Protein AF-A0A2W6UHG2-F1 (afdb_monomer_lite)

pLDDT: mean 90.07, std 8.59, range [51.41, 95.94]

Structure (mmCIF, N/CA/C/O backbone):
data_AF-A0A2W6UHG2-F1
#
_entry.id   AF-A0A2W6UHG2-F1
#
loop_
_atom_site.group_PDB
_atom_site.id
_atom_site.type_symbol
_atom_site.label_atom_id
_atom_site.label_alt_id
_atom_site.label_comp_id
_atom_site.label_asym_id
_atom_site.label_entity_id
_atom_site.label_seq_id
_atom_site.pdbx_PDB_ins_code
_atom_site.Cartn_x
_atom_site.Cartn_y
_atom_site.Cartn_z
_atom_site.occupancy
_atom_site.B_iso_or_equiv
_atom_site.auth_seq_id
_atom_site.auth_comp_id
_atom_site.auth_asym_id
_atom_site.auth_atom_id
_atom_site.pdbx_PDB_model_num
ATOM 1 N N . MET A 1 1 ? 16.115 0.154 13.849 1.00 51.41 1 MET A N 1
ATOM 2 C CA . MET A 1 1 ? 15.732 0.032 12.429 1.00 51.41 1 MET A CA 1
ATOM 3 C C . MET A 1 1 ? 14.687 -1.058 12.424 1.00 51.41 1 MET A C 1
ATOM 5 O O . MET A 1 1 ? 15.036 -2.190 12.732 1.00 51.41 1 MET A O 1
ATOM 9 N N . ASP A 1 2 ? 13.421 -0.688 12.280 1.00 67.88 2 ASP A N 1
ATOM 10 C CA . ASP A 1 2 ? 12.309 -1.583 12.602 1.00 67.88 2 ASP A CA 1
ATOM 11 C C . ASP A 1 2 ? 12.140 -2.620 11.491 1.00 67.88 2 ASP A C 1
ATOM 13 O O . ASP A 1 2 ? 11.705 -2.315 10.382 1.00 67.88 2 ASP A O 1
ATOM 17 N N . THR A 1 3 ? 12.565 -3.852 11.773 1.00 84.88 3 THR A N 1
ATOM 18 C CA . THR A 1 3 ? 12.583 -4.958 10.807 1.00 84.88 3 THR A CA 1
ATOM 19 C C . THR A 1 3 ? 11.198 -5.224 10.217 1.00 84.88 3 THR A C 1
ATOM 21 O O . THR A 1 3 ? 11.089 -5.520 9.032 1.00 84.88 3 THR A O 1
ATOM 24 N N . GLU A 1 4 ? 10.139 -5.069 11.013 1.00 89.19 4 GLU A N 1
ATOM 25 C CA . GLU A 1 4 ? 8.756 -5.297 10.580 1.00 89.19 4 GLU A CA 1
ATOM 26 C C . GLU A 1 4 ? 8.283 -4.265 9.552 1.00 89.19 4 GLU A C 1
ATOM 28 O O . GLU A 1 4 ? 7.710 -4.639 8.532 1.00 89.19 4 GLU A O 1
ATOM 33 N N . GLU A 1 5 ? 8.596 -2.984 9.746 1.00 92.50 5 GLU A N 1
ATOM 34 C CA . GLU A 1 5 ? 8.232 -1.926 8.797 1.00 92.50 5 GLU A CA 1
ATOM 35 C C . GLU A 1 5 ? 8.906 -2.135 7.431 1.00 92.50 5 GLU A C 1
ATOM 37 O O . GLU A 1 5 ? 8.297 -1.926 6.377 1.00 92.50 5 GLU A O 1
ATOM 42 N N . ASN A 1 6 ? 10.149 -2.628 7.434 1.00 93.06 6 ASN A N 1
ATOM 43 C CA . ASN A 1 6 ? 10.841 -3.020 6.209 1.00 93.06 6 ASN A CA 1
ATOM 44 C C . ASN A 1 6 ? 10.171 -4.229 5.538 1.00 93.06 6 ASN A C 1
ATOM 46 O O . ASN A 1 6 ? 10.023 -4.232 4.317 1.00 93.06 6 ASN A O 1
ATOM 50 N N . LEU A 1 7 ? 9.731 -5.231 6.307 1.00 94.06 7 LEU A N 1
ATOM 51 C CA . LEU A 1 7 ? 9.014 -6.393 5.771 1.00 94.06 7 LEU A CA 1
ATOM 52 C C . LEU A 1 7 ? 7.677 -5.989 5.141 1.00 94.06 7 LEU A C 1
ATOM 54 O O . LEU A 1 7 ? 7.401 -6.394 4.013 1.00 94.06 7 LEU A O 1
ATOM 58 N N . PHE A 1 8 ? 6.886 -5.137 5.802 1.00 94.69 8 PHE A N 1
ATOM 59 C CA . PHE A 1 8 ? 5.655 -4.599 5.216 1.00 94.69 8 PHE A CA 1
ATOM 60 C C . PHE A 1 8 ? 5.940 -3.752 3.975 1.00 94.69 8 PHE A C 1
ATOM 62 O O . PHE A 1 8 ? 5.210 -3.836 2.989 1.00 94.69 8 PHE A O 1
ATOM 69 N N . SER A 1 9 ? 7.025 -2.975 3.982 1.00 94.38 9 SER A N 1
ATOM 70 C CA . SER A 1 9 ? 7.430 -2.186 2.817 1.00 94.38 9 SER A CA 1
ATOM 71 C C . SER A 1 9 ? 7.779 -3.061 1.615 1.00 94.38 9 SER A C 1
ATOM 73 O O . SER A 1 9 ? 7.404 -2.725 0.491 1.00 94.38 9 SER A O 1
ATOM 75 N N . ILE A 1 10 ? 8.467 -4.183 1.844 1.00 93.56 10 ILE A N 1
ATOM 76 C CA . ILE A 1 10 ? 8.768 -5.179 0.809 1.00 93.56 10 ILE A CA 1
ATOM 77 C C . ILE A 1 10 ? 7.468 -5.825 0.327 1.00 93.56 10 ILE A C 1
ATOM 79 O O . ILE A 1 10 ? 7.186 -5.785 -0.865 1.00 93.56 10 ILE A O 1
ATOM 83 N N . ALA A 1 11 ? 6.635 -6.331 1.238 1.00 93.38 11 ALA A N 1
ATOM 84 C CA . ALA A 1 11 ? 5.384 -7.001 0.889 1.00 93.38 11 ALA A CA 1
ATOM 85 C C . ALA A 1 11 ? 4.453 -6.109 0.049 1.00 93.38 11 ALA A C 1
ATOM 87 O O . ALA A 1 11 ? 3.889 -6.566 -0.940 1.00 93.38 11 ALA A O 1
ATOM 88 N N . LEU A 1 12 ? 4.342 -4.819 0.389 1.00 94.19 12 LEU A N 1
ATOM 89 C CA . LEU A 1 12 ? 3.565 -3.863 -0.400 1.00 94.19 12 LEU A CA 1
ATOM 90 C C . LEU A 1 12 ? 4.131 -3.668 -1.806 1.00 94.19 12 LEU A C 1
ATOM 92 O O . LEU A 1 12 ? 3.353 -3.532 -2.738 1.00 94.19 12 LEU A O 1
ATOM 96 N N . ARG A 1 13 ? 5.454 -3.634 -1.981 1.00 92.75 13 ARG A N 1
ATOM 97 C CA . ARG A 1 13 ? 6.086 -3.445 -3.299 1.00 92.75 13 ARG A CA 1
ATOM 98 C C . ARG A 1 13 ? 6.009 -4.687 -4.190 1.00 92.75 13 ARG A C 1
ATOM 100 O O . ARG A 1 13 ? 6.075 -4.546 -5.405 1.00 92.75 13 ARG A O 1
ATOM 107 N N . GLU A 1 14 ? 5.837 -5.868 -3.602 1.00 91.88 14 GLU A N 1
ATOM 108 C CA . GLU A 1 14 ? 5.615 -7.120 -4.338 1.00 91.88 14 GLU A CA 1
ATOM 109 C C . GLU A 1 14 ? 4.170 -7.259 -4.857 1.00 91.88 14 GLU A C 1
ATOM 111 O O . GLU A 1 14 ? 3.906 -8.047 -5.768 1.00 91.88 14 GLU A O 1
ATOM 116 N N . CYS A 1 15 ? 3.210 -6.483 -4.335 1.00 91.31 15 CYS A N 1
ATOM 117 C CA . CYS A 1 15 ? 1.856 -6.449 -4.888 1.00 91.31 15 CYS A CA 1
ATOM 118 C C . CYS A 1 15 ? 1.883 -5.929 -6.337 1.00 91.31 15 CYS A C 1
ATOM 120 O O . CYS A 1 15 ? 2.402 -4.846 -6.618 1.00 91.31 15 CYS A O 1
ATOM 122 N N . SER A 1 16 ? 1.223 -6.638 -7.260 1.00 87.50 16 SER A N 1
ATOM 123 C CA . SER A 1 16 ? 1.383 -6.443 -8.716 1.00 87.50 16 SER A CA 1
ATOM 124 C C . SER A 1 16 ? 1.039 -5.036 -9.225 1.00 87.50 16 SER A C 1
ATOM 126 O O . SER A 1 16 ? 1.462 -4.635 -10.306 1.00 87.50 16 SER A O 1
ATOM 128 N N . ASN A 1 17 ? 0.258 -4.272 -8.461 1.00 89.44 17 ASN A N 1
ATOM 129 C CA . ASN A 1 17 ? -0.214 -2.939 -8.834 1.00 89.44 17 ASN A CA 1
ATOM 130 C C . ASN A 1 17 ? 0.350 -1.815 -7.941 1.00 89.44 17 ASN A C 1
ATOM 132 O O . ASN A 1 17 ? -0.130 -0.674 -7.996 1.00 89.44 17 ASN A O 1
ATOM 136 N N . ILE A 1 18 ? 1.368 -2.107 -7.125 1.00 93.12 18 I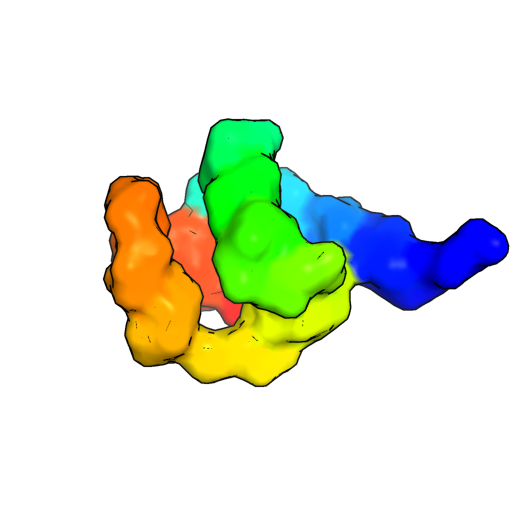LE A N 1
ATOM 137 C CA . ILE A 1 18 ? 1.986 -1.156 -6.195 1.00 93.12 18 ILE A CA 1
ATOM 138 C C . ILE A 1 18 ? 3.442 -0.903 -6.597 1.00 93.12 18 ILE A C 1
ATOM 140 O O . ILE A 1 18 ? 4.383 -1.477 -6.067 1.00 93.12 18 ILE A O 1
ATOM 144 N N . GLY A 1 19 ? 3.628 0.033 -7.528 1.00 90.38 19 GLY A N 1
ATOM 145 C CA . GLY A 1 19 ? 4.935 0.650 -7.766 1.00 90.38 19 GLY A CA 1
ATOM 146 C C . GLY A 1 19 ? 5.228 1.793 -6.786 1.00 90.38 19 GLY A C 1
ATOM 147 O O . GLY A 1 19 ? 4.373 2.183 -5.986 1.00 90.38 19 GLY A O 1
ATOM 148 N N . ASP A 1 20 ? 6.405 2.411 -6.917 1.00 92.12 20 ASP A N 1
ATOM 149 C CA . ASP A 1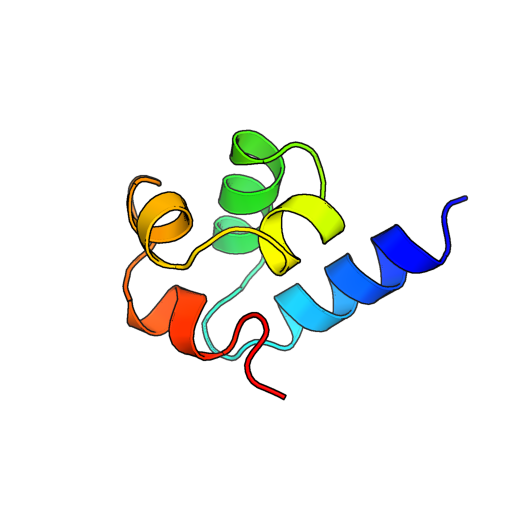 20 ? 6.888 3.475 -6.018 1.00 92.12 20 ASP A CA 1
ATOM 150 C C . ASP A 1 20 ? 5.903 4.637 -5.822 1.00 92.12 20 ASP A C 1
ATOM 152 O O . ASP A 1 20 ? 5.766 5.157 -4.716 1.00 92.12 20 ASP A O 1
ATOM 156 N N . ILE A 1 21 ? 5.180 5.038 -6.873 1.00 93.75 21 ILE A N 1
ATOM 157 C CA . ILE A 1 21 ? 4.205 6.137 -6.797 1.00 93.75 21 ILE A CA 1
ATOM 158 C C . ILE A 1 21 ? 3.033 5.765 -5.882 1.00 93.75 21 ILE A C 1
ATOM 160 O O . ILE A 1 21 ? 2.643 6.555 -5.020 1.00 93.75 21 ILE A O 1
ATOM 164 N N . ASN A 1 22 ? 2.460 4.573 -6.065 1.00 94.19 22 ASN A N 1
ATOM 165 C CA . ASN A 1 22 ? 1.337 4.114 -5.250 1.00 94.19 22 ASN A CA 1
ATOM 166 C C . ASN A 1 22 ? 1.794 3.839 -3.820 1.00 94.19 22 ASN A C 1
ATOM 168 O O . ASN A 1 22 ? 1.126 4.272 -2.885 1.00 94.19 22 ASN A O 1
ATOM 172 N N . PHE A 1 23 ? 2.971 3.231 -3.657 1.00 95.19 23 PHE A N 1
ATOM 173 C CA . PHE A 1 23 ? 3.607 3.044 -2.359 1.00 95.19 23 PHE A CA 1
ATOM 174 C C . PHE A 1 23 ? 3.741 4.374 -1.605 1.00 95.19 23 PHE A C 1
ATOM 176 O O . PHE A 1 23 ? 3.224 4.518 -0.503 1.00 95.19 23 PHE A O 1
ATOM 183 N N . GLN A 1 24 ? 4.331 5.399 -2.225 1.00 95.19 24 GLN A N 1
ATOM 184 C CA . GLN A 1 24 ? 4.488 6.719 -1.605 1.00 95.19 24 GLN A CA 1
ATOM 185 C C . GLN A 1 24 ? 3.153 7.363 -1.220 1.00 95.19 24 GLN A C 1
ATOM 187 O O . GLN A 1 24 ? 3.050 7.966 -0.155 1.00 95.19 24 GLN A O 1
ATOM 192 N N . LYS A 1 25 ? 2.112 7.234 -2.050 1.00 95.25 25 LYS A N 1
ATOM 193 C CA . LYS A 1 25 ? 0.770 7.730 -1.702 1.00 95.25 25 LYS A CA 1
ATOM 194 C C . LYS A 1 25 ? 0.198 7.024 -0.472 1.00 95.25 25 LYS A C 1
ATOM 196 O O . LYS A 1 25 ? -0.368 7.691 0.388 1.00 95.25 25 LYS A O 1
ATOM 201 N N . LEU A 1 26 ? 0.359 5.705 -0.394 1.00 95.00 26 LEU A N 1
ATOM 202 C CA . LEU A 1 26 ? -0.113 4.884 0.719 1.00 95.00 26 LEU A CA 1
ATOM 203 C C . LEU A 1 26 ? 0.613 5.256 2.018 1.00 95.00 26 LEU A C 1
ATOM 205 O O . LEU A 1 26 ? -0.041 5.587 3.004 1.00 95.00 26 LEU A O 1
ATOM 209 N N . ILE A 1 27 ? 1.948 5.320 1.992 1.00 95.94 27 ILE A N 1
ATOM 210 C CA . ILE A 1 27 ? 2.758 5.711 3.156 1.00 95.94 27 ILE A CA 1
ATOM 211 C C . ILE A 1 27 ? 2.433 7.137 3.608 1.00 95.94 27 ILE A C 1
ATOM 213 O O . ILE A 1 27 ? 2.268 7.380 4.798 1.00 95.94 27 ILE A O 1
ATOM 217 N N . ARG A 1 28 ? 2.253 8.087 2.682 1.00 95.50 28 ARG A N 1
ATOM 218 C CA . ARG A 1 28 ? 1.856 9.463 3.036 1.00 95.50 28 ARG A CA 1
ATOM 219 C C . ARG A 1 28 ? 0.473 9.546 3.680 1.00 95.50 28 ARG A C 1
ATOM 221 O O . ARG A 1 28 ? 0.249 10.442 4.484 1.00 95.50 28 ARG A O 1
ATOM 228 N N . ALA A 1 29 ? -0.448 8.658 3.312 1.00 95.56 29 ALA A N 1
ATOM 229 C CA . ALA A 1 29 ? -1.808 8.655 3.842 1.00 95.56 29 ALA A CA 1
ATOM 230 C C . ALA A 1 29 ? -1.927 7.931 5.194 1.00 95.56 29 ALA A C 1
ATOM 232 O O . ALA A 1 29 ? -2.709 8.356 6.039 1.00 95.56 29 ALA A O 1
ATOM 233 N N . PHE A 1 30 ? -1.163 6.855 5.401 1.00 94.81 30 PHE A N 1
ATOM 234 C CA . PHE A 1 30 ? -1.291 5.965 6.565 1.00 94.81 30 PHE A CA 1
ATOM 235 C C . PHE A 1 30 ? -0.104 6.032 7.542 1.00 94.81 30 PHE A C 1
ATOM 237 O O . PHE A 1 30 ? -0.167 5.461 8.630 1.00 94.81 30 PHE A O 1
ATOM 244 N N . GLY A 1 31 ? 0.971 6.735 7.184 1.00 94.94 31 GLY A N 1
ATOM 245 C CA . GLY A 1 31 ? 2.150 6.983 8.018 1.00 94.94 31 GLY A CA 1
ATOM 246 C C . GLY A 1 31 ? 3.196 5.866 8.006 1.00 94.94 31 GLY A C 1
ATOM 247 O O . GLY A 1 31 ? 4.382 6.170 8.083 1.00 94.94 31 GLY A O 1
ATOM 248 N N . SER A 1 32 ? 2.780 4.605 7.871 1.00 95.19 32 SER A N 1
ATOM 249 C CA . SER A 1 32 ? 3.670 3.437 7.845 1.00 95.19 32 SER A CA 1
ATOM 250 C C . SER A 1 32 ? 3.140 2.331 6.930 1.00 95.19 32 SER A C 1
ATOM 252 O O . SER A 1 32 ? 1.941 2.263 6.644 1.00 95.19 32 SER A O 1
ATOM 254 N N . ALA A 1 33 ? 4.029 1.459 6.465 1.00 95.31 33 ALA A N 1
ATOM 255 C CA . ALA A 1 33 ? 3.717 0.285 5.662 1.00 95.31 33 ALA A CA 1
ATOM 256 C C . ALA A 1 33 ? 2.868 -0.715 6.453 1.00 95.31 33 ALA A C 1
ATOM 258 O O . ALA A 1 33 ? 1.912 -1.268 5.910 1.00 95.31 33 ALA A O 1
ATOM 259 N N . GLU A 1 34 ? 3.150 -0.887 7.746 1.00 95.25 34 GLU A N 1
ATOM 260 C CA . GLU A 1 34 ? 2.315 -1.690 8.643 1.00 95.25 34 GLU A CA 1
ATOM 261 C C . GLU A 1 34 ? 0.862 -1.186 8.686 1.00 95.25 34 GLU A C 1
ATOM 263 O O . GLU A 1 34 ? -0.080 -1.972 8.553 1.00 95.25 34 GLU A O 1
ATOM 268 N N . ASN A 1 35 ? 0.659 0.130 8.821 1.00 95.69 35 ASN A N 1
ATOM 269 C CA . ASN A 1 35 ? -0.681 0.714 8.862 1.00 95.69 35 ASN A CA 1
ATOM 270 C C . ASN A 1 35 ? -1.419 0.525 7.538 1.00 95.69 35 ASN A C 1
ATOM 272 O O . ASN A 1 35 ? -2.617 0.251 7.549 1.00 95.69 35 ASN A O 1
ATOM 276 N N . VAL A 1 36 ? -0.719 0.639 6.405 1.00 95.44 36 VAL A N 1
ATOM 277 C CA . VAL A 1 36 ? -1.287 0.347 5.080 1.00 95.44 36 VAL A CA 1
ATOM 278 C C . VAL A 1 36 ? -1.725 -1.112 4.996 1.00 95.44 36 VAL A C 1
ATOM 280 O O . VAL A 1 36 ? -2.826 -1.389 4.529 1.00 95.44 36 VAL A O 1
ATOM 283 N N . TRP A 1 37 ? -0.888 -2.038 5.469 1.00 94.19 37 TRP A N 1
ATOM 284 C CA . TRP A 1 37 ? -1.171 -3.471 5.433 1.00 94.19 37 TRP A CA 1
ATOM 285 C C . TRP A 1 37 ? -2.384 -3.855 6.285 1.00 94.19 37 TRP A C 1
ATOM 287 O O . TRP A 1 37 ? -3.187 -4.700 5.897 1.00 94.19 37 TRP A O 1
ATOM 297 N N . LYS A 1 38 ? -2.539 -3.212 7.446 1.00 92.94 38 LYS A N 1
ATOM 298 C CA . LYS A 1 38 ? -3.652 -3.443 8.379 1.00 92.94 38 LYS A CA 1
ATOM 299 C C . LYS A 1 38 ? -4.909 -2.635 8.040 1.00 92.94 38 LYS A C 1
ATOM 301 O O . LYS A 1 38 ? -5.964 -2.866 8.637 1.00 92.94 38 LYS A O 1
ATOM 306 N N . AL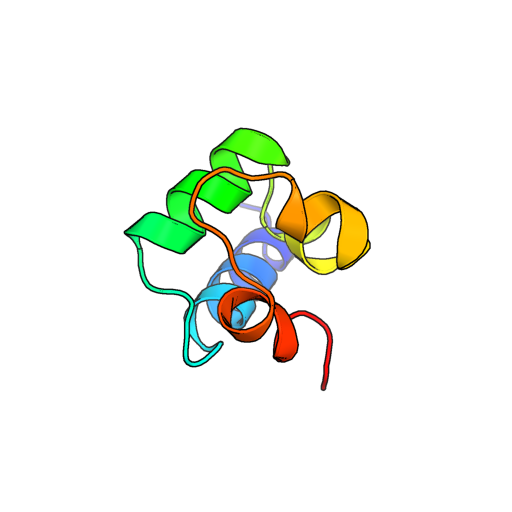A A 1 39 ? -4.823 -1.676 7.120 1.00 93.62 39 ALA A N 1
ATOM 307 C CA . ALA A 1 39 ? -5.942 -0.812 6.780 1.00 93.62 39 ALA A CA 1
ATOM 308 C C . ALA A 1 39 ? -7.044 -1.579 6.025 1.00 93.62 39 ALA A C 1
ATOM 310 O O . ALA A 1 39 ? -6.766 -2.342 5.099 1.00 93.62 39 ALA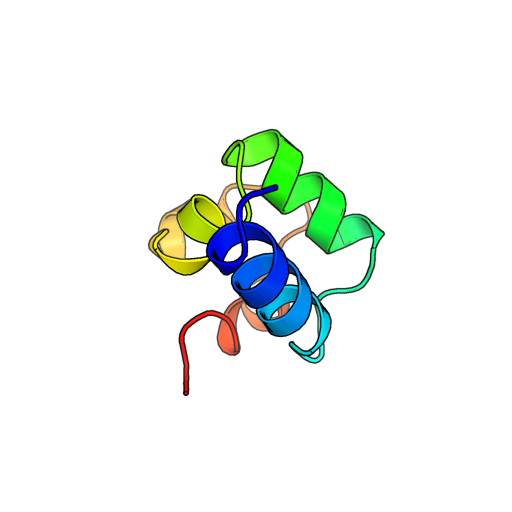 A O 1
ATOM 311 N N . PRO A 1 40 ? -8.329 -1.323 6.326 1.00 91.81 40 PRO A N 1
ATOM 312 C CA . PRO A 1 40 ? -9.426 -1.868 5.538 1.00 91.81 40 PRO A CA 1
ATOM 313 C C . PRO A 1 40 ? -9.367 -1.390 4.081 1.00 91.81 40 PRO A C 1
ATOM 315 O O . PRO A 1 40 ? -9.189 -0.198 3.821 1.00 91.81 40 PRO A O 1
ATOM 318 N N . SER A 1 41 ? -9.672 -2.266 3.119 1.00 89.94 41 SER A N 1
ATOM 319 C CA . SER A 1 41 ? -9.667 -1.930 1.682 1.00 89.94 41 SER A CA 1
ATOM 320 C C . SER A 1 41 ? -10.561 -0.737 1.314 1.00 89.94 41 SER A C 1
ATOM 322 O O . SER A 1 41 ? -10.323 -0.053 0.319 1.00 89.94 41 SER A O 1
ATOM 324 N N . LYS A 1 42 ? -11.602 -0.461 2.112 1.00 90.94 42 LYS A N 1
ATOM 325 C CA . LYS A 1 42 ? -12.463 0.724 1.956 1.00 90.94 42 LYS A CA 1
ATOM 326 C C . LYS A 1 42 ? -11.735 2.042 2.247 1.00 90.94 42 LYS A C 1
ATOM 328 O O . LYS A 1 42 ? -12.046 3.042 1.615 1.00 90.94 42 LYS A O 1
ATOM 333 N N . GLU A 1 43 ? -10.794 2.049 3.190 1.00 93.25 43 GLU A N 1
ATOM 3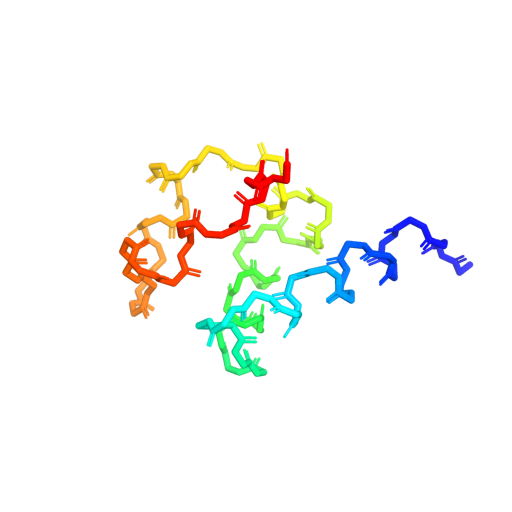34 C CA . GLU A 1 43 ? -10.026 3.241 3.562 1.00 93.25 43 GLU A CA 1
ATOM 335 C C . GLU A 1 43 ? -8.932 3.499 2.529 1.00 93.25 43 GLU A C 1
ATOM 337 O O . GLU A 1 43 ? -8.759 4.626 2.077 1.00 93.25 43 GLU A O 1
ATOM 342 N N . LEU A 1 44 ? -8.278 2.435 2.061 1.00 92.31 44 LEU A N 1
ATOM 343 C CA . LEU A 1 44 ? -7.272 2.512 1.003 1.00 92.31 44 LEU A CA 1
ATOM 344 C C . LEU A 1 44 ? -7.850 3.083 -0.310 1.00 92.31 44 LEU A C 1
ATOM 346 O O . LEU A 1 44 ? -7.207 3.895 -0.971 1.00 92.31 44 LEU A O 1
ATOM 350 N N . GLN A 1 45 ? -9.097 2.735 -0.650 1.00 91.94 45 GLN A N 1
ATOM 351 C CA . GLN A 1 45 ? -9.819 3.269 -1.818 1.00 91.94 45 GLN A CA 1
ATOM 352 C C . GLN A 1 45 ? -10.141 4.769 -1.745 1.00 91.94 45 GLN A C 1
ATOM 354 O O . GLN A 1 45 ? -10.486 5.355 -2.769 1.00 91.94 45 GLN A O 1
ATOM 359 N N . LYS A 1 46 ? -10.058 5.405 -0.569 1.00 93.50 46 LYS A N 1
ATOM 360 C CA . LYS A 1 46 ? -10.281 6.855 -0.446 1.00 93.50 46 LYS A CA 1
ATOM 361 C C . LYS A 1 46 ? -9.095 7.669 -0.959 1.00 93.50 46 LYS A C 1
ATOM 363 O O . LYS A 1 46 ? -9.246 8.863 -1.203 1.00 93.50 46 LYS A O 1
ATOM 368 N N . ILE A 1 47 ? -7.922 7.052 -1.122 1.00 93.75 47 ILE A N 1
ATOM 369 C CA . ILE A 1 47 ? -6.743 7.742 -1.639 1.00 93.75 47 ILE A CA 1
ATOM 370 C C . ILE A 1 47 ? -6.919 8.006 -3.136 1.00 93.75 47 ILE A C 1
ATOM 372 O O . ILE A 1 47 ? -7.121 7.095 -3.940 1.00 93.75 47 ILE A O 1
ATOM 376 N N . THR A 1 48 ? -6.753 9.265 -3.535 1.00 90.38 48 THR A N 1
ATOM 377 C CA . THR A 1 48 ? -6.842 9.678 -4.937 1.00 90.38 48 THR A CA 1
ATOM 378 C C . THR A 1 48 ? -5.866 8.909 -5.835 1.00 90.38 48 THR A C 1
ATOM 380 O O . THR A 1 48 ? -4.637 8.979 -5.702 1.00 90.38 48 THR A O 1
ATOM 383 N N . GLY A 1 49 ? -6.429 8.205 -6.817 1.00 88.31 49 GLY A N 1
ATOM 384 C CA . GLY A 1 49 ? -5.678 7.397 -7.776 1.00 88.31 49 GLY A CA 1
ATOM 385 C C . GLY A 1 49 ? -5.279 6.008 -7.270 1.00 88.31 49 GLY A C 1
ATOM 386 O O . GLY A 1 49 ? -4.499 5.350 -7.949 1.00 88.31 49 GLY A O 1
ATOM 387 N N . ILE A 1 50 ? -5.799 5.559 -6.122 1.00 92.31 50 ILE A N 1
ATOM 388 C CA . ILE A 1 50 ? -5.717 4.166 -5.668 1.00 92.31 50 ILE A CA 1
ATOM 389 C C . ILE A 1 50 ? -7.056 3.485 -5.968 1.00 92.31 50 ILE A C 1
ATOM 391 O O . ILE A 1 50 ? -8.095 3.838 -5.415 1.00 92.31 50 ILE A O 1
ATOM 395 N N . GLY A 1 51 ? -7.044 2.520 -6.889 1.00 89.50 51 GLY A N 1
ATOM 396 C CA . GLY A 1 51 ? -8.235 1.764 -7.283 1.00 89.50 51 GLY A CA 1
ATOM 397 C C . GLY A 1 51 ? -8.322 0.403 -6.594 1.00 89.50 51 GLY A C 1
ATOM 398 O O . GLY A 1 51 ? -7.353 -0.073 -6.011 1.00 89.50 51 GLY A O 1
ATOM 399 N N . ARG A 1 52 ? -9.461 -0.290 -6.732 1.00 88.81 52 ARG A N 1
ATOM 400 C CA . ARG A 1 52 ? -9.648 -1.647 -6.169 1.00 88.81 52 ARG A CA 1
ATOM 401 C C . ARG A 1 52 ? -8.570 -2.642 -6.600 1.00 88.81 52 ARG A C 1
ATOM 403 O O . ARG A 1 52 ? -8.112 -3.411 -5.771 1.00 88.81 52 ARG A O 1
ATOM 410 N N . LYS A 1 53 ? -8.142 -2.594 -7.867 1.00 87.88 53 LYS A N 1
ATOM 411 C CA . LYS A 1 53 ? -7.063 -3.450 -8.396 1.00 87.88 53 LYS A CA 1
ATOM 412 C C . LYS A 1 53 ? -5.704 -3.166 -7.749 1.00 87.88 53 LYS A C 1
ATOM 414 O O . LYS A 1 53 ? -4.871 -4.050 -7.670 1.00 87.88 53 LYS A O 1
ATOM 419 N N . THR A 1 54 ? -5.474 -1.933 -7.296 1.00 86.56 54 THR A N 1
ATOM 420 C CA . THR A 1 54 ? -4.222 -1.550 -6.629 1.00 86.56 54 THR A CA 1
ATOM 421 C C . THR A 1 54 ? -4.075 -2.219 -5.270 1.00 86.56 54 THR A C 1
ATOM 423 O O . THR A 1 54 ? -2.961 -2.470 -4.833 1.00 86.56 54 THR A O 1
ATOM 426 N N . ILE A 1 55 ? -5.197 -2.503 -4.609 1.00 90.31 55 ILE A N 1
ATOM 427 C CA . ILE A 1 55 ? -5.228 -2.937 -3.211 1.00 90.31 55 ILE A CA 1
ATOM 428 C C . ILE A 1 55 ? -5.790 -4.350 -3.033 1.00 90.31 55 ILE A C 1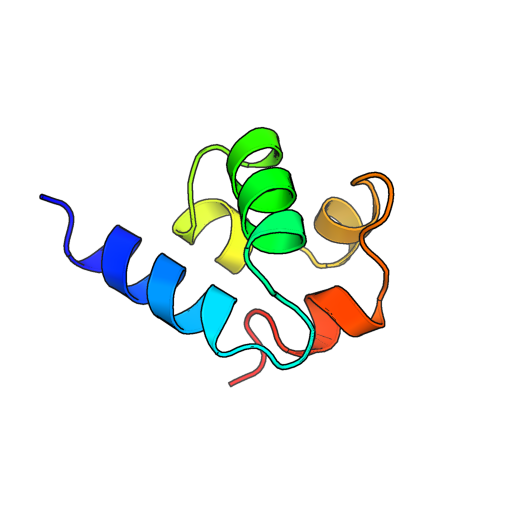
ATOM 430 O O . ILE A 1 55 ? -5.965 -4.783 -1.901 1.00 90.31 55 ILE A O 1
ATOM 434 N N . SER A 1 56 ? -6.120 -5.046 -4.126 1.00 88.62 56 SER A N 1
ATOM 435 C CA . SER A 1 56 ? -6.687 -6.402 -4.092 1.00 88.62 56 SER A CA 1
ATOM 436 C C . SER A 1 56 ? -5.734 -7.432 -3.497 1.00 88.62 56 SER A C 1
ATOM 438 O O . SER A 1 56 ? -6.181 -8.451 -2.975 1.00 88.62 56 SER A O 1
ATOM 440 N N . ASP A 1 57 ? -4.439 -7.140 -3.587 1.00 86.31 57 ASP A N 1
ATOM 441 C CA . ASP A 1 57 ? -3.364 -8.056 -3.223 1.00 86.31 57 ASP A CA 1
ATOM 442 C C . ASP A 1 57 ? -2.784 -7.705 -1.838 1.00 86.31 57 ASP A C 1
ATOM 444 O O . ASP A 1 57 ? -2.023 -8.478 -1.266 1.00 86.31 57 ASP A O 1
ATOM 448 N N . ILE A 1 58 ? -3.151 -6.545 -1.271 1.00 89.50 58 ILE A N 1
ATOM 449 C CA . ILE A 1 58 ? -2.676 -6.115 0.051 1.00 89.50 58 ILE A CA 1
ATOM 450 C C . ILE A 1 58 ? -3.380 -6.945 1.122 1.00 89.50 58 ILE A C 1
ATOM 452 O O . ILE A 1 58 ? -4.609 -6.936 1.203 1.00 89.50 58 ILE A O 1
ATOM 456 N N . GLY A 1 59 ? -2.605 -7.632 1.964 1.00 78.00 59 GLY A N 1
ATOM 457 C CA . GLY A 1 59 ? -3.147 -8.457 3.048 1.00 78.00 59 GLY A CA 1
ATOM 458 C C . GLY A 1 59 ? -3.864 -9.727 2.580 1.00 78.00 59 GLY A C 1
ATOM 459 O O . GLY A 1 59 ? -4.477 -10.403 3.401 1.00 78.00 59 GLY A O 1
ATOM 460 N N . ASN A 1 60 ? -3.794 -10.047 1.286 1.00 72.12 60 ASN A N 1
ATOM 461 C CA . ASN A 1 60 ? -4.395 -11.231 0.688 1.00 72.12 60 ASN A CA 1
ATOM 462 C C . ASN A 1 60 ? -3.277 -12.250 0.408 1.00 72.12 60 ASN A C 1
ATOM 464 O O . ASN A 1 60 ? -2.806 -12.372 -0.722 1.00 72.12 60 ASN A O 1
ATOM 468 N N . ILE A 1 61 ? -2.794 -12.892 1.478 1.00 53.59 61 ILE A N 1
ATOM 469 C CA . ILE A 1 61 ? -1.832 -14.009 1.446 1.00 53.59 61 ILE A CA 1
ATOM 470 C C . ILE A 1 61 ? -2.544 -15.261 1.950 1.00 53.59 61 ILE A C 1
ATOM 472 O O . ILE A 1 61 ? -3.236 -15.144 2.988 1.00 53.59 61 ILE A O 1
#

Sequence (61 aa):
MDTEENLFSIALRECSNIGDINFQKLIRAFGSAENVWKAPSKELQKITGIGRKTISDIGNI

Secondary structure (DSSP, 8-state):
--HHHHHHHHHHHHSTT--HHHHHHHHHHHSSHHHHHHS-HHHHTTSTT--HHHHTTTT--

Foldseek 3Di:
DDPVLVVLLVQLCPQPQDDPVLSVQLCVQQVTSVSSLPDDLVSSCVGPPQDCSSCVSRVPD

Radius of gyration: 10.32 Å; chains: 1; bounding box: 28×24×21 Å